Protein AF-A0A0S8HRB3-F1 (afdb_monomer_lite)

Sequence (88 a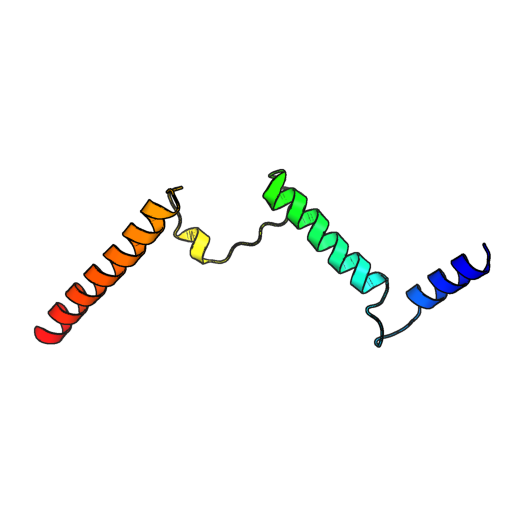a):
MTELFGMSFKMMTAGEDSASLWAQARQAAGTVRAMKGIYEGDLEEGILYAGQAVGGISDIPTVKELIERVVGEAEQTLVSLHSKVRKN

Radius of gyration: 24.99 Å; chains: 1; bounding box: 66×32×53 Å

Foldseek 3Di:
DVVVVVVLVCLCVDDDPDCRPVNVVVVVLLVVQCCCCPPVVDPPSHDDDDDPCVVVDDDDDDPVVVVVVVVVVVVVVVVVVVVVVVVD

pLDDT: mean 86.73, std 13.92, range [50.84, 98.69]

Secondary structure (DSSP, 8-state):
-HHHHHHHHHHHH--TTS--HHHHHHHHHHHHHHHIIIII--TTT------GGGGG------HHHHHHHHHHHHHHHHHHHHHHHHH-

Structure (mmCIF, N/CA/C/O backbone):
data_AF-A0A0S8HRB3-F1
#
_entry.id   AF-A0A0S8HRB3-F1
#
loop_
_atom_site.group_PDB
_atom_site.id
_atom_site.type_symbol
_atom_site.label_atom_id
_atom_site.label_alt_id
_atom_site.label_comp_id
_atom_site.label_asym_id
_atom_site.label_entity_id
_atom_site.label_seq_id
_atom_site.pdbx_PDB_ins_code
_atom_site.Cartn_x
_atom_site.Cartn_y
_atom_site.Cartn_z
_atom_site.occupancy
_atom_site.B_iso_or_equiv
_atom_site.auth_seq_id
_atom_site.auth_comp_id
_atom_site.auth_asym_id
_atom_site.auth_atom_id
_atom_site.pdbx_PDB_model_num
ATOM 1 N N . MET A 1 1 ? 43.572 -3.581 -22.807 1.00 58.59 1 MET A N 1
ATOM 2 C CA . MET A 1 1 ? 42.335 -4.138 -23.406 1.00 58.59 1 MET A CA 1
ATOM 3 C C . MET A 1 1 ? 42.175 -5.622 -23.062 1.00 58.59 1 MET A C 1
ATOM 5 O O . MET A 1 1 ? 41.110 -6.008 -22.608 1.00 58.59 1 MET A O 1
ATOM 9 N N . THR A 1 2 ? 43.240 -6.423 -23.162 1.00 68.25 2 THR A N 1
ATOM 10 C CA . THR A 1 2 ? 43.316 -7.834 -22.719 1.00 68.25 2 THR A CA 1
ATOM 11 C C . THR A 1 2 ? 43.069 -8.030 -21.217 1.00 68.25 2 THR A C 1
ATOM 13 O O . THR A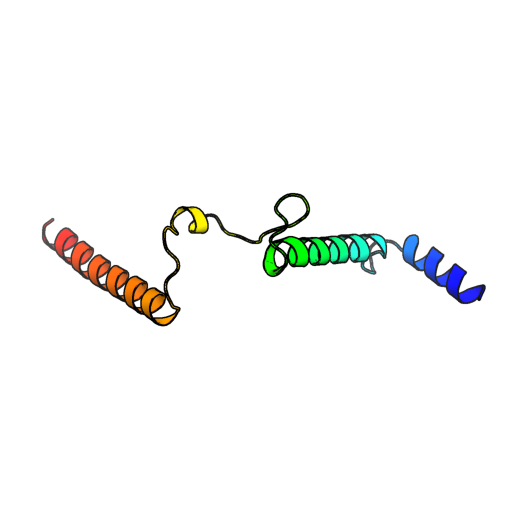 1 2 ? 42.295 -8.902 -20.839 1.00 68.25 2 THR A O 1
ATOM 16 N N . GLU A 1 3 ? 43.640 -7.170 -20.369 1.00 65.75 3 GLU A N 1
ATOM 17 C CA . GLU A 1 3 ? 43.441 -7.209 -18.906 1.00 65.75 3 GLU A CA 1
ATOM 18 C C . GLU A 1 3 ? 41.976 -7.005 -18.491 1.00 65.75 3 GLU A C 1
ATOM 20 O O . GLU A 1 3 ? 41.469 -7.682 -17.600 1.00 65.75 3 GLU A O 1
ATOM 25 N N . LEU A 1 4 ? 41.267 -6.108 -19.186 1.00 70.12 4 LEU A N 1
ATOM 26 C CA . LEU A 1 4 ? 39.854 -5.826 -18.929 1.00 70.12 4 LEU A CA 1
ATOM 27 C C . LEU A 1 4 ? 38.987 -7.049 -19.266 1.00 70.12 4 LEU A C 1
ATOM 29 O O . LEU A 1 4 ? 38.148 -7.452 -18.467 1.00 70.12 4 LEU A O 1
ATOM 33 N N . PHE A 1 5 ? 39.255 -7.684 -20.411 1.00 72.88 5 PHE A N 1
ATOM 34 C CA . PHE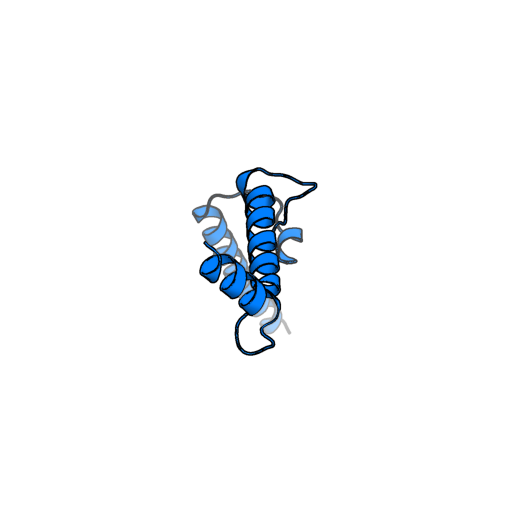 A 1 5 ? 38.592 -8.921 -20.828 1.00 72.88 5 PHE A CA 1
ATOM 35 C C . PHE A 1 5 ? 38.850 -10.081 -19.853 1.00 72.88 5 PHE A C 1
ATOM 37 O O . PHE A 1 5 ? 37.923 -10.807 -19.493 1.00 72.88 5 PHE A O 1
ATOM 44 N N . GLY A 1 6 ? 40.092 -10.236 -19.384 1.00 74.69 6 GLY A N 1
ATOM 45 C CA . GLY A 1 6 ? 40.458 -11.263 -18.407 1.00 74.69 6 GLY A CA 1
ATOM 46 C C . GLY A 1 6 ? 39.791 -11.058 -17.045 1.00 74.69 6 GLY A C 1
ATOM 47 O O . GLY A 1 6 ? 39.346 -12.022 -16.424 1.00 74.69 6 GLY A O 1
ATOM 48 N N . MET A 1 7 ? 39.665 -9.807 -16.597 1.00 67.06 7 MET A N 1
ATOM 49 C CA . MET A 1 7 ? 38.969 -9.457 -15.357 1.00 67.06 7 MET A CA 1
ATOM 50 C C . MET A 1 7 ? 37.460 -9.731 -15.450 1.00 67.06 7 MET A C 1
ATOM 52 O O . MET A 1 7 ? 36.900 -10.323 -14.529 1.00 67.06 7 MET A O 1
ATOM 56 N N . SER A 1 8 ? 36.814 -9.404 -16.576 1.00 66.31 8 SER A N 1
ATOM 57 C CA . SER A 1 8 ? 35.398 -9.727 -16.815 1.00 66.31 8 SER A CA 1
ATOM 58 C C . SER A 1 8 ? 35.128 -11.235 -16.839 1.00 66.31 8 SER A C 1
ATOM 60 O O . SER A 1 8 ? 34.147 -11.685 -16.249 1.00 66.31 8 SER A O 1
ATOM 62 N N . PHE A 1 9 ? 36.009 -12.031 -17.457 1.00 71.25 9 PHE A N 1
ATOM 63 C CA . PHE A 1 9 ? 35.892 -13.493 -17.442 1.00 71.25 9 PHE A CA 1
ATOM 64 C C . PHE A 1 9 ? 36.067 -14.057 -16.023 1.00 71.25 9 PHE A C 1
ATOM 66 O O . PHE A 1 9 ? 35.242 -14.849 -15.575 1.00 71.25 9 PHE A O 1
ATOM 73 N N . LYS A 1 10 ? 37.064 -13.574 -15.264 1.00 67.81 10 LYS A N 1
ATOM 74 C CA . LYS A 1 10 ? 37.278 -13.978 -13.863 1.00 67.81 10 LYS A CA 1
ATOM 75 C C . LYS A 1 10 ? 36.104 -13.618 -12.953 1.00 67.81 10 LYS A C 1
ATOM 77 O O . LYS A 1 10 ? 35.730 -14.437 -12.126 1.00 67.81 10 LYS A O 1
ATOM 82 N N . MET A 1 11 ? 35.497 -12.439 -13.108 1.00 68.12 11 MET A N 1
ATOM 83 C CA . MET A 1 11 ? 34.300 -12.046 -12.345 1.00 68.12 11 MET A CA 1
ATOM 84 C C . MET A 1 11 ? 33.071 -12.902 -12.684 1.00 68.12 11 MET A C 1
ATOM 86 O O . MET A 1 11 ? 32.222 -13.129 -11.825 1.00 68.12 11 MET A O 1
ATOM 90 N N . MET A 1 12 ? 32.967 -13.382 -13.926 1.00 67.12 12 MET A N 1
ATOM 91 C CA . MET A 1 12 ? 31.895 -14.281 -14.356 1.00 67.12 12 MET A CA 1
ATOM 92 C C . MET A 1 12 ? 32.050 -15.690 -13.764 1.00 67.12 12 MET A C 1
ATOM 94 O O . MET A 1 12 ? 31.046 -16.336 -13.470 1.00 67.12 12 MET A O 1
ATOM 98 N N . THR A 1 13 ? 33.293 -16.153 -13.581 1.00 69.75 13 THR A N 1
ATOM 99 C CA . THR A 1 13 ? 33.625 -17.494 -13.070 1.00 69.75 13 THR A CA 1
ATOM 100 C C . THR A 1 13 ? 33.955 -17.536 -11.573 1.00 69.75 13 THR A C 1
ATOM 102 O O . THR A 1 13 ? 34.154 -18.621 -11.034 1.00 69.75 13 THR A O 1
ATOM 105 N N . ALA A 1 14 ? 34.058 -16.389 -10.895 1.00 62.34 14 ALA A N 1
ATOM 106 C CA . ALA A 1 14 ? 34.321 -16.318 -9.459 1.00 62.34 14 ALA A CA 1
ATOM 107 C C . ALA A 1 14 ? 33.085 -16.789 -8.670 1.00 62.34 14 ALA A C 1
ATOM 109 O O . ALA A 1 14 ? 32.006 -16.202 -8.777 1.00 62.34 14 ALA A O 1
ATOM 110 N N . GLY A 1 15 ? 33.244 -17.880 -7.916 1.00 57.94 15 GLY A N 1
ATOM 111 C CA . GLY A 1 15 ? 32.219 -18.444 -7.035 1.00 57.94 15 GLY A CA 1
ATOM 112 C C . GLY A 1 15 ? 31.986 -17.637 -5.747 1.00 57.94 15 GLY A C 1
ATOM 113 O O . GLY A 1 15 ? 32.808 -16.804 -5.375 1.00 57.94 15 GLY A O 1
ATOM 114 N N . GLU A 1 16 ? 30.827 -17.923 -5.144 1.00 54.69 16 GLU A N 1
ATOM 115 C CA . GLU A 1 16 ? 30.194 -17.593 -3.842 1.00 54.69 16 GLU A CA 1
ATOM 116 C C . GLU A 1 16 ? 30.616 -16.396 -2.951 1.00 54.69 16 GLU A C 1
ATOM 118 O O . GLU A 1 16 ? 29.734 -15.876 -2.271 1.00 54.69 16 GLU A O 1
ATOM 123 N N . ASP A 1 17 ? 31.844 -15.870 -2.970 1.00 56.69 17 ASP A N 1
ATOM 124 C CA . ASP A 1 17 ? 32.287 -14.839 -1.998 1.00 56.69 17 ASP A CA 1
ATOM 125 C C . ASP A 1 17 ? 32.198 -13.388 -2.503 1.00 56.69 17 ASP A C 1
ATOM 127 O O . ASP A 1 17 ? 32.316 -12.425 -1.744 1.00 56.69 17 ASP A O 1
ATOM 131 N N . SER A 1 18 ? 31.938 -13.203 -3.794 1.00 55.28 18 SER A N 1
ATOM 132 C CA . SER A 1 18 ? 31.460 -11.932 -4.341 1.00 55.28 18 SER A CA 1
ATOM 133 C C . SER A 1 18 ? 30.091 -12.200 -4.935 1.00 55.28 18 SER A C 1
ATOM 135 O O . SER A 1 18 ? 29.879 -13.280 -5.487 1.00 55.28 18 SER A O 1
ATOM 137 N N . ALA A 1 19 ? 29.138 -11.267 -4.830 1.00 60.66 19 ALA A N 1
ATOM 138 C CA . ALA A 1 19 ? 27.891 -11.416 -5.569 1.00 60.66 19 ALA A CA 1
ATOM 139 C C . ALA A 1 19 ? 28.273 -11.612 -7.041 1.00 60.66 19 ALA A C 1
ATOM 141 O O . ALA A 1 19 ? 28.735 -10.665 -7.678 1.00 60.66 19 ALA A O 1
ATOM 142 N N . SER A 1 20 ? 28.168 -12.852 -7.541 1.00 74.88 20 SER A N 1
ATOM 143 C CA . SER A 1 20 ? 28.581 -13.216 -8.898 1.00 74.88 20 SER A CA 1
ATOM 144 C C . SER A 1 20 ? 28.039 -12.164 -9.856 1.00 74.88 20 SER A C 1
ATOM 146 O O . SER A 1 20 ? 26.926 -11.670 -9.648 1.00 74.88 20 SER A O 1
ATOM 148 N N . LEU A 1 21 ? 28.784 -11.805 -10.902 1.00 75.19 21 LEU A N 1
ATOM 149 C CA . LEU A 1 21 ? 28.304 -10.845 -11.902 1.00 75.19 21 LEU A CA 1
ATOM 150 C C . LEU A 1 21 ? 26.871 -11.183 -12.366 1.00 75.19 21 LEU A C 1
ATOM 152 O O . LEU A 1 21 ? 26.046 -10.296 -12.565 1.00 75.19 21 LEU A O 1
ATOM 156 N N . TRP A 1 22 ? 26.536 -12.475 -12.411 1.00 74.19 22 TRP A N 1
ATOM 157 C CA . TRP A 1 22 ? 25.188 -12.979 -12.664 1.00 74.19 22 TRP A CA 1
ATOM 158 C C . TRP A 1 22 ? 24.162 -12.666 -11.574 1.00 74.19 22 TRP A C 1
ATOM 160 O O . TRP A 1 22 ? 23.020 -12.336 -11.884 1.00 74.19 22 TRP A O 1
ATOM 170 N N . ALA A 1 23 ? 24.531 -12.776 -10.300 1.00 81.31 23 ALA A N 1
ATOM 171 C CA . ALA A 1 23 ? 23.664 -12.396 -9.190 1.00 81.31 23 ALA A CA 1
ATOM 172 C C . ALA A 1 23 ? 23.376 -10.888 -9.206 1.00 81.31 23 ALA A C 1
ATOM 174 O O . ALA A 1 23 ? 22.225 -10.491 -9.040 1.00 81.31 23 ALA A O 1
ATOM 175 N N . GLN A 1 24 ? 24.389 -10.066 -9.488 1.00 82.31 24 GLN A N 1
ATOM 176 C CA . GLN A 1 24 ? 24.227 -8.617 -9.634 1.00 82.31 24 GLN A CA 1
ATOM 177 C C . GLN A 1 24 ? 23.358 -8.265 -10.848 1.00 82.31 24 GLN A C 1
ATOM 179 O O . GLN A 1 24 ? 22.426 -7.474 -10.727 1.00 82.31 24 GLN A O 1
ATOM 184 N N . ALA A 1 25 ? 23.588 -8.912 -11.995 1.00 82.81 25 ALA A N 1
ATOM 185 C CA . ALA A 1 25 ? 22.761 -8.734 -13.187 1.00 82.81 25 ALA A CA 1
ATOM 186 C C . ALA A 1 25 ? 21.287 -9.103 -12.934 1.00 82.81 25 ALA A C 1
ATOM 188 O O . ALA A 1 25 ? 20.390 -8.377 -13.361 1.00 82.81 25 ALA A O 1
ATOM 189 N N . ARG A 1 26 ? 21.017 -10.188 -12.189 1.00 82.56 26 ARG A N 1
ATOM 190 C CA . ARG A 1 26 ? 19.648 -10.565 -11.793 1.00 82.56 26 ARG A CA 1
ATOM 191 C C . ARG A 1 26 ? 18.988 -9.517 -10.898 1.00 82.56 26 ARG A C 1
ATOM 193 O O . ARG A 1 26 ? 17.823 -9.198 -11.115 1.00 82.56 26 ARG A O 1
ATOM 200 N N . GLN A 1 27 ? 19.715 -8.967 -9.926 1.00 85.69 27 GLN A N 1
ATOM 201 C CA . GLN A 1 27 ? 19.192 -7.898 -9.069 1.00 85.69 27 GLN A CA 1
ATOM 202 C C . GLN A 1 27 ? 18.887 -6.630 -9.877 1.00 85.69 27 GLN A C 1
ATOM 204 O O . GLN A 1 27 ? 17.797 -6.074 -9.757 1.00 85.69 27 GLN A O 1
ATOM 209 N N . ALA A 1 28 ? 19.802 -6.226 -10.764 1.00 87.62 28 ALA A N 1
ATOM 210 C CA . ALA A 1 28 ? 19.611 -5.073 -11.640 1.00 87.62 28 ALA A CA 1
ATOM 211 C C . ALA A 1 28 ? 18.382 -5.233 -12.554 1.00 87.62 28 ALA A C 1
ATOM 213 O O . ALA A 1 28 ? 17.616 -4.285 -12.723 1.00 87.62 28 ALA A O 1
ATOM 214 N N . ALA A 1 29 ? 18.145 -6.437 -13.087 1.00 88.94 29 ALA A N 1
ATOM 215 C CA . ALA A 1 29 ? 16.952 -6.731 -13.881 1.00 88.94 29 ALA A CA 1
ATOM 216 C C . ALA A 1 29 ? 15.647 -6.549 -13.081 1.00 88.94 29 ALA A C 1
ATOM 218 O O . ALA A 1 29 ? 14.663 -6.046 -13.623 1.00 88.94 29 ALA A O 1
ATOM 219 N N . GLY A 1 30 ? 15.645 -6.902 -11.790 1.00 89.25 30 GLY A N 1
ATOM 220 C CA . GLY A 1 30 ? 14.514 -6.653 -10.891 1.00 89.25 30 GLY A CA 1
ATOM 221 C C . GLY A 1 30 ? 14.203 -5.162 -10.746 1.00 89.25 30 GLY A C 1
ATOM 222 O O . GLY A 1 30 ? 13.049 -4.757 -10.876 1.00 89.25 30 GLY A O 1
ATOM 223 N N . THR A 1 31 ? 15.233 -4.330 -10.569 1.00 90.81 31 THR A N 1
ATOM 224 C CA . THR A 1 31 ? 15.076 -2.870 -10.489 1.00 90.81 31 THR A CA 1
ATOM 225 C C . THR A 1 31 ? 14.513 -2.281 -11.780 1.00 90.81 31 THR A C 1
ATOM 227 O O . THR A 1 31 ? 13.592 -1.474 -11.717 1.00 90.81 31 THR A O 1
ATOM 230 N N . VAL A 1 32 ? 15.003 -2.702 -12.952 1.00 94.75 32 VAL A N 1
ATOM 231 C CA . VAL A 1 32 ? 14.487 -2.210 -14.246 1.00 94.75 32 VAL A CA 1
ATOM 232 C C . VAL A 1 32 ? 12.992 -2.497 -14.390 1.00 94.75 32 VAL A C 1
ATOM 234 O O . VAL A 1 32 ? 12.226 -1.613 -14.767 1.00 94.75 32 VAL A O 1
ATOM 237 N N . ARG A 1 33 ? 12.554 -3.711 -14.043 1.00 95.25 33 ARG A N 1
ATOM 238 C CA . ARG A 1 33 ? 11.130 -4.069 -14.094 1.00 95.25 33 ARG A CA 1
ATOM 239 C C . ARG A 1 33 ? 10.291 -3.317 -13.066 1.00 95.25 33 ARG A C 1
ATOM 241 O O . ARG A 1 33 ? 9.166 -2.933 -13.368 1.00 95.25 33 ARG A O 1
ATOM 248 N N . ALA A 1 34 ? 10.835 -3.057 -11.879 1.00 95.38 34 ALA A N 1
ATOM 249 C CA . ALA A 1 34 ? 10.160 -2.218 -10.895 1.00 95.38 34 ALA A CA 1
ATOM 250 C C . ALA A 1 34 ? 9.943 -0.789 -11.412 1.00 95.38 34 ALA A C 1
ATOM 252 O O . ALA A 1 34 ? 8.863 -0.234 -11.229 1.00 95.38 34 ALA A O 1
ATOM 253 N N . MET A 1 35 ? 10.931 -0.211 -12.106 1.00 95.44 35 MET A N 1
ATOM 254 C CA . MET A 1 35 ? 10.794 1.125 -12.695 1.00 95.44 35 MET A CA 1
ATOM 255 C C . MET A 1 35 ? 9.665 1.174 -13.728 1.00 95.44 35 MET A C 1
ATOM 257 O O . MET A 1 35 ? 8.813 2.059 -13.659 1.00 95.44 35 MET A O 1
ATOM 261 N N . LYS A 1 36 ? 9.611 0.178 -14.619 1.00 96.69 36 LYS A N 1
ATOM 262 C CA . LYS A 1 36 ? 8.540 0.038 -15.612 1.00 96.69 36 LYS A CA 1
ATOM 263 C C . LYS A 1 36 ? 7.154 -0.077 -14.974 1.00 96.69 36 LYS A C 1
ATOM 265 O O . LYS A 1 36 ? 6.227 0.613 -15.382 1.00 96.69 36 LYS A O 1
ATOM 270 N N . GLY A 1 37 ? 7.015 -0.904 -13.938 1.00 96.50 37 GLY A N 1
ATOM 271 C CA . GLY A 1 37 ? 5.737 -1.070 -13.244 1.00 96.50 37 GLY A CA 1
ATOM 272 C C . GLY A 1 37 ? 5.301 0.195 -12.498 1.00 96.50 37 GLY A C 1
ATOM 273 O O . GLY A 1 37 ? 4.182 0.663 -12.671 1.00 96.50 37 GLY A O 1
ATOM 274 N N . ILE A 1 38 ? 6.188 0.763 -11.675 1.00 95.44 38 ILE A N 1
ATOM 275 C CA . ILE A 1 38 ? 5.851 1.849 -10.737 1.00 95.44 38 ILE A CA 1
ATOM 276 C C . ILE A 1 38 ? 5.699 3.202 -11.439 1.00 95.44 38 ILE A C 1
ATOM 278 O O . ILE A 1 38 ? 4.806 3.969 -11.083 1.00 95.44 38 ILE A O 1
ATOM 282 N N . TYR A 1 39 ? 6.576 3.517 -12.395 1.00 95.81 39 TYR A N 1
ATOM 283 C CA . TYR A 1 39 ? 6.635 4.851 -13.001 1.00 95.81 39 TYR A CA 1
ATOM 284 C C . TYR A 1 39 ? 6.023 4.905 -14.397 1.00 95.81 39 TYR A C 1
ATOM 286 O O . TYR A 1 39 ? 5.438 5.924 -14.756 1.00 95.81 39 TYR A O 1
ATOM 294 N N . GLU A 1 40 ? 6.161 3.837 -15.184 1.00 96.44 40 GLU A N 1
ATOM 295 C CA . GLU A 1 40 ? 5.676 3.802 -16.572 1.00 96.44 40 GLU A CA 1
ATOM 296 C C . GLU A 1 40 ? 4.294 3.139 -16.691 1.00 96.44 40 GLU A C 1
ATOM 298 O O . GLU A 1 40 ? 3.621 3.314 -17.704 1.00 96.44 40 GLU A O 1
ATOM 303 N N . GLY A 1 41 ? 3.842 2.420 -15.657 1.00 95.62 41 GLY A N 1
ATOM 304 C CA . GLY A 1 41 ? 2.555 1.723 -15.658 1.00 95.62 41 GLY A CA 1
ATOM 305 C C . GLY A 1 41 ? 2.508 0.515 -16.600 1.00 95.62 41 GLY A C 1
ATOM 306 O O . GLY A 1 41 ? 1.429 0.133 -17.045 1.00 95.62 41 GLY A O 1
ATOM 307 N N . ASP A 1 42 ? 3.662 -0.076 -16.924 1.00 96.94 42 ASP A N 1
ATOM 308 C CA . ASP A 1 42 ? 3.771 -1.260 -17.782 1.00 96.94 42 ASP A CA 1
ATOM 309 C C . ASP A 1 42 ? 3.224 -2.496 -17.048 1.00 96.94 42 ASP A C 1
ATOM 311 O O . ASP A 1 42 ? 3.821 -2.977 -16.082 1.00 96.94 42 ASP A O 1
ATOM 315 N N . LEU A 1 43 ? 2.068 -2.993 -17.491 1.00 94.94 43 LEU A N 1
ATOM 316 C CA . LEU A 1 43 ? 1.382 -4.135 -16.878 1.00 94.94 43 LEU A CA 1
ATOM 317 C C . LEU A 1 43 ? 1.920 -5.495 -17.347 1.00 94.94 43 LEU A C 1
ATOM 319 O O . LEU A 1 43 ? 1.614 -6.505 -16.717 1.00 94.94 43 LEU A O 1
ATOM 323 N N . GLU A 1 44 ? 2.704 -5.528 -18.426 1.00 95.62 44 GLU A N 1
ATOM 324 C CA . GLU A 1 44 ? 3.178 -6.768 -19.049 1.00 95.62 44 GLU A CA 1
ATOM 325 C C . GLU A 1 44 ? 4.598 -7.115 -18.584 1.00 95.62 44 GLU A C 1
ATOM 327 O O . GLU A 1 44 ? 4.874 -8.244 -18.179 1.00 95.62 44 GLU A O 1
ATOM 332 N N . GLU A 1 45 ? 5.508 -6.135 -18.589 1.00 94.75 45 GLU A N 1
ATOM 333 C CA . GLU A 1 45 ? 6.919 -6.326 -18.213 1.00 94.75 45 GLU A CA 1
ATOM 334 C C . GLU A 1 45 ? 7.285 -5.678 -16.871 1.00 94.75 45 GLU A C 1
ATOM 336 O O . GLU A 1 45 ? 8.403 -5.863 -16.368 1.00 94.75 45 GLU A O 1
ATOM 341 N N . GLY A 1 46 ? 6.370 -4.896 -16.296 1.00 95.62 46 GLY A N 1
ATOM 342 C CA . GLY A 1 46 ? 6.561 -4.228 -15.020 1.00 95.62 46 GLY A CA 1
ATOM 343 C C . GLY A 1 46 ? 6.329 -5.143 -13.820 1.00 95.62 46 GLY A C 1
ATOM 344 O O . GLY A 1 46 ? 5.537 -6.081 -13.845 1.00 95.62 46 GLY A O 1
ATOM 345 N N . ILE A 1 47 ? 7.027 -4.846 -12.724 1.00 94.81 47 ILE A N 1
ATOM 346 C CA . ILE A 1 47 ? 6.793 -5.481 -11.423 1.00 94.81 47 ILE A CA 1
ATOM 347 C C . ILE A 1 47 ? 6.303 -4.413 -10.450 1.00 94.81 47 ILE A C 1
ATOM 349 O O . ILE A 1 47 ? 6.986 -3.418 -10.216 1.00 94.81 47 ILE A O 1
ATOM 353 N N . LEU A 1 48 ? 5.134 -4.644 -9.854 1.00 93.75 48 LEU A N 1
ATOM 354 C CA . LEU A 1 48 ? 4.584 -3.813 -8.786 1.00 93.75 48 LEU A CA 1
ATOM 355 C C . LEU A 1 48 ? 4.813 -4.477 -7.430 1.00 93.75 48 LEU A C 1
ATOM 357 O O . LEU A 1 48 ? 4.472 -5.641 -7.220 1.00 93.75 48 LEU A O 1
ATOM 361 N N . TYR A 1 49 ? 5.347 -3.711 -6.482 1.00 91.50 49 TYR A N 1
ATOM 362 C CA . TYR A 1 49 ? 5.458 -4.147 -5.096 1.00 91.50 49 TYR A CA 1
ATOM 363 C C . TYR A 1 49 ? 4.194 -3.750 -4.331 1.00 91.50 49 TYR A C 1
ATOM 365 O O . TYR A 1 49 ? 4.016 -2.589 -3.972 1.00 91.50 49 TYR A O 1
ATOM 373 N N . ALA A 1 50 ? 3.323 -4.722 -4.067 1.00 93.19 50 ALA A N 1
ATOM 374 C CA . ALA A 1 50 ? 2.126 -4.540 -3.254 1.00 93.19 50 ALA A CA 1
ATOM 375 C C . ALA A 1 50 ? 1.933 -5.725 -2.297 1.00 93.19 50 ALA A C 1
ATOM 377 O O . ALA A 1 50 ? 2.164 -6.881 -2.654 1.00 93.19 50 ALA A O 1
ATOM 378 N N . GLY A 1 51 ? 1.513 -5.435 -1.065 1.00 95.69 51 GLY A N 1
ATOM 379 C CA . GLY A 1 51 ? 1.086 -6.451 -0.102 1.00 95.69 51 GLY A CA 1
ATOM 380 C C . GLY A 1 51 ? -0.396 -6.795 -0.262 1.00 95.69 51 GLY A C 1
ATOM 381 O O . GLY A 1 51 ? -1.144 -6.071 -0.913 1.00 95.69 51 GLY A O 1
ATOM 382 N N . GLN A 1 52 ? -0.851 -7.856 0.409 1.00 97.50 52 GLN A N 1
ATOM 383 C CA . GLN A 1 52 ? -2.255 -8.305 0.362 1.00 97.50 52 GLN A CA 1
ATOM 384 C C . GLN A 1 52 ? -3.263 -7.238 0.824 1.00 97.50 52 GLN A C 1
ATOM 386 O O . GLN A 1 52 ? -4.416 -7.255 0.402 1.00 97.50 52 GLN A O 1
ATOM 391 N N . ALA A 1 53 ? -2.820 -6.268 1.633 1.00 95.44 53 ALA A N 1
ATOM 392 C CA . ALA A 1 53 ? -3.636 -5.135 2.069 1.00 95.44 53 ALA A CA 1
ATOM 393 C C . ALA A 1 53 ? -4.223 -4.315 0.903 1.00 95.44 53 ALA A C 1
ATOM 395 O O . ALA A 1 53 ? -5.252 -3.671 1.087 1.00 95.44 53 ALA 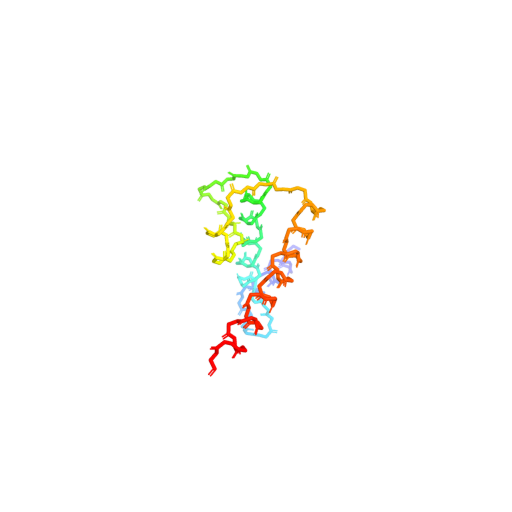A O 1
ATOM 396 N N . VAL A 1 54 ? -3.626 -4.380 -0.298 1.00 96.19 54 VAL A N 1
ATOM 397 C CA . VAL A 1 54 ? -4.144 -3.704 -1.498 1.00 96.19 54 VAL A CA 1
ATOM 398 C C . VAL A 1 54 ? -5.586 -4.103 -1.827 1.00 96.19 54 VAL A C 1
ATOM 400 O O . VAL A 1 54 ? -6.346 -3.270 -2.304 1.00 96.19 54 VAL A O 1
ATOM 403 N N . GLY A 1 55 ? -6.003 -5.333 -1.500 1.00 97.06 55 GLY A N 1
ATOM 404 C CA . GLY A 1 55 ? -7.373 -5.797 -1.742 1.00 97.06 55 GLY A CA 1
ATOM 405 C C . GLY A 1 55 ? -8.442 -5.065 -0.921 1.00 97.06 55 GLY A C 1
ATOM 406 O O . GLY A 1 55 ? -9.619 -5.148 -1.257 1.00 97.06 55 GLY A O 1
ATOM 407 N N . GLY A 1 56 ? -8.048 -4.353 0.141 1.00 95.88 56 GLY A N 1
ATOM 408 C CA . GLY A 1 56 ? -8.943 -3.518 0.945 1.00 95.88 56 GLY A CA 1
ATOM 409 C C . GLY A 1 56 ? -8.979 -2.044 0.527 1.00 95.88 56 GLY A C 1
ATOM 410 O O . GLY A 1 56 ? -9.707 -1.272 1.144 1.00 95.88 56 GLY A O 1
ATOM 411 N N . ILE A 1 57 ? -8.189 -1.632 -0.471 1.00 96.56 57 ILE A N 1
ATOM 412 C CA . ILE A 1 57 ? -8.115 -0.239 -0.927 1.00 96.56 57 ILE A CA 1
ATOM 413 C C . ILE A 1 57 ? -9.117 -0.039 -2.068 1.00 96.56 57 ILE A C 1
ATOM 415 O O . ILE A 1 57 ? -8.991 -0.656 -3.123 1.00 96.56 57 ILE A O 1
ATOM 419 N N . SER A 1 58 ? -10.103 0.836 -1.861 1.00 97.06 58 SER A N 1
ATOM 420 C CA . SER A 1 58 ? -11.168 1.130 -2.837 1.00 97.06 58 SER A CA 1
ATOM 421 C C . SER A 1 58 ? -11.230 2.596 -3.278 1.00 97.06 58 SER A C 1
ATOM 423 O O . SER A 1 58 ? -12.082 2.961 -4.084 1.00 97.06 58 SER A O 1
ATOM 425 N N . ASP A 1 59 ? -10.363 3.443 -2.734 1.00 97.62 59 ASP A N 1
ATOM 426 C CA . ASP A 1 59 ? -10.305 4.881 -2.971 1.00 97.62 59 ASP A CA 1
ATOM 427 C C . ASP A 1 59 ? -8.851 5.388 -2.987 1.00 97.62 59 ASP A C 1
ATOM 429 O O . ASP A 1 59 ? -7.918 4.674 -2.618 1.00 97.62 59 ASP A O 1
ATOM 433 N N . ILE A 1 60 ? -8.652 6.627 -3.451 1.00 97.88 60 ILE A N 1
ATOM 434 C CA . ILE A 1 60 ? -7.339 7.292 -3.505 1.00 97.88 60 ILE A CA 1
ATOM 435 C C . ILE A 1 60 ? -7.431 8.608 -2.714 1.00 97.88 60 ILE A C 1
ATOM 437 O O . ILE A 1 60 ? -7.625 9.670 -3.311 1.00 97.88 60 ILE A O 1
ATOM 441 N N . PRO A 1 61 ? -7.366 8.557 -1.373 1.00 97.75 61 PRO A N 1
ATOM 442 C CA . PRO A 1 61 ? -7.427 9.748 -0.532 1.00 97.75 61 PRO A CA 1
ATOM 443 C C . PRO A 1 61 ? -6.106 10.525 -0.556 1.00 97.75 61 PRO A C 1
ATOM 445 O O . PRO A 1 61 ? -5.042 9.999 -0.897 1.00 97.75 61 PRO A O 1
ATOM 448 N N . THR A 1 62 ? -6.141 11.773 -0.096 1.00 98.69 62 THR A N 1
ATOM 449 C CA . THR A 1 62 ? -4.915 12.462 0.316 1.00 98.69 62 THR A CA 1
ATOM 450 C C . THR A 1 62 ? -4.294 11.773 1.534 1.00 98.69 62 THR A C 1
ATOM 452 O O . THR A 1 62 ? -4.963 11.082 2.305 1.00 98.69 62 THR A O 1
ATOM 455 N N . VAL A 1 63 ? -3.001 12.019 1.773 1.00 98.50 63 VAL A N 1
ATOM 456 C CA . VAL A 1 63 ? -2.307 11.500 2.966 1.00 98.50 63 VAL A CA 1
ATOM 457 C C . VAL A 1 63 ? -3.014 11.928 4.258 1.00 98.50 63 VAL A C 1
ATOM 459 O O . VAL A 1 63 ? -3.135 11.128 5.182 1.00 98.50 63 VAL A O 1
ATOM 462 N N . LYS A 1 64 ? -3.520 13.167 4.321 1.00 98.62 64 LYS A N 1
ATOM 463 C CA . LYS A 1 64 ? -4.230 13.687 5.497 1.00 98.62 64 LYS A CA 1
ATOM 464 C C . LYS A 1 64 ? -5.517 12.904 5.762 1.00 98.62 64 LYS A C 1
ATOM 466 O O . LYS A 1 64 ? -5.705 12.417 6.872 1.00 98.62 64 LYS A O 1
ATOM 471 N N . GLU A 1 65 ? -6.361 12.755 4.744 1.00 98.62 65 GLU A N 1
ATOM 472 C CA . GLU A 1 65 ? -7.636 12.036 4.855 1.00 98.62 65 GLU A CA 1
ATOM 473 C C . GLU A 1 65 ? -7.423 10.568 5.230 1.00 98.62 65 GLU A C 1
ATOM 475 O O . GLU A 1 65 ? -8.141 10.046 6.079 1.00 98.62 65 GLU A O 1
ATOM 480 N N . LEU A 1 66 ? -6.407 9.915 4.653 1.00 98.19 66 LEU A N 1
ATOM 481 C CA . LEU A 1 66 ? -6.060 8.534 4.985 1.00 98.19 66 LEU A CA 1
ATOM 482 C C . LEU A 1 66 ? -5.722 8.380 6.471 1.00 98.19 66 LEU A C 1
ATOM 484 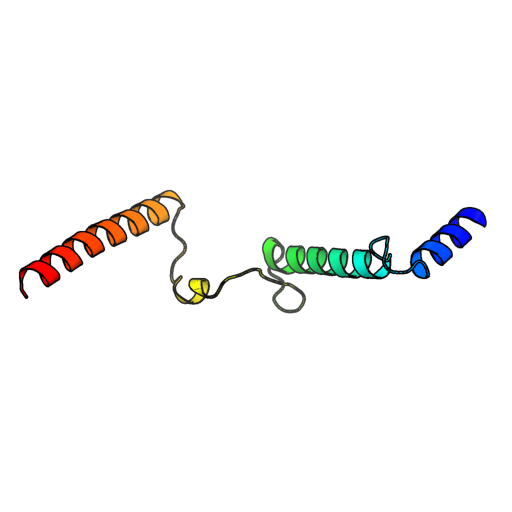O O . LEU A 1 66 ? -6.257 7.495 7.136 1.00 98.19 66 LEU A O 1
ATOM 488 N N . ILE A 1 67 ? -4.835 9.234 6.988 1.00 98.62 67 ILE A N 1
ATOM 489 C CA . ILE A 1 67 ? -4.387 9.157 8.382 1.00 98.62 67 ILE A CA 1
ATOM 490 C C . ILE A 1 67 ? -5.540 9.462 9.340 1.00 98.62 67 ILE A C 1
ATOM 492 O O . ILE A 1 67 ? -5.750 8.711 10.291 1.00 98.62 67 ILE A O 1
ATOM 496 N N . GLU A 1 68 ? -6.315 10.517 9.079 1.00 98.69 68 GLU A N 1
ATOM 497 C CA . GLU A 1 68 ? -7.473 10.879 9.907 1.00 98.69 68 GLU A CA 1
ATOM 498 C C . GLU A 1 68 ? -8.520 9.761 9.936 1.00 98.69 68 GLU A C 1
ATOM 500 O O . GLU A 1 68 ? -9.027 9.421 11.007 1.00 98.69 68 GLU A O 1
ATOM 505 N N . ARG A 1 69 ? -8.794 9.139 8.783 1.00 98.31 69 ARG A N 1
ATOM 506 C CA . ARG A 1 69 ? -9.720 8.008 8.676 1.00 98.31 69 ARG A CA 1
ATOM 507 C C . ARG A 1 69 ? -9.239 6.798 9.474 1.00 98.31 69 ARG A C 1
ATOM 509 O O . ARG A 1 69 ? -9.993 6.293 10.298 1.00 98.31 69 ARG A O 1
ATOM 516 N N . VAL A 1 70 ? -7.993 6.361 9.276 1.00 98.00 70 VAL A N 1
ATOM 517 C CA . VAL A 1 70 ? -7.439 5.176 9.958 1.00 98.00 70 VAL A CA 1
ATOM 518 C C . VAL A 1 70 ? -7.423 5.359 11.478 1.00 98.00 70 VAL A C 1
ATOM 520 O O . VAL A 1 70 ? -7.811 4.450 12.212 1.00 98.00 70 VAL A O 1
ATOM 523 N N . VAL A 1 71 ? -7.005 6.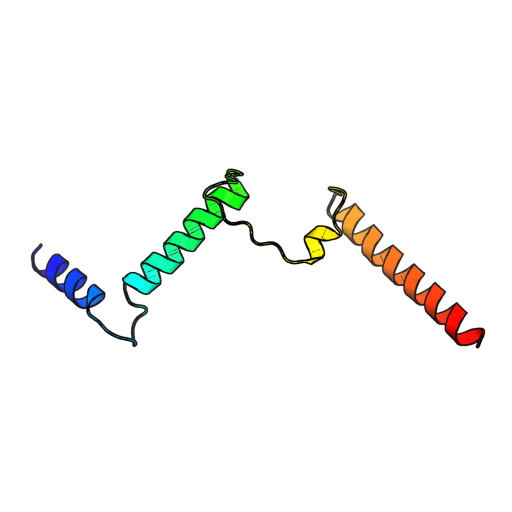532 11.965 1.00 98.62 71 VAL A N 1
ATOM 524 C CA . VAL A 1 71 ? -6.993 6.822 13.408 1.00 98.62 71 VAL A CA 1
ATOM 525 C C . VAL A 1 71 ? -8.417 6.854 13.967 1.00 98.62 71 VAL A C 1
ATOM 527 O O . VAL A 1 71 ? -8.687 6.195 14.971 1.00 98.62 71 VAL A O 1
ATOM 530 N N . GLY A 1 72 ? -9.346 7.540 13.294 1.00 98.69 72 GLY A N 1
ATOM 531 C CA . GLY A 1 72 ? -10.746 7.600 13.720 1.00 98.69 72 GLY A CA 1
ATOM 532 C C . GLY A 1 72 ? -11.431 6.227 13.751 1.00 98.69 72 GLY A C 1
ATOM 533 O O . GLY A 1 72 ? -12.129 5.905 14.713 1.00 98.69 72 GLY A O 1
ATOM 534 N N . GLU A 1 73 ? -11.202 5.379 12.744 1.00 98.06 73 GLU A N 1
ATOM 535 C CA . GLU A 1 73 ? -11.705 3.997 12.703 1.00 98.06 73 GLU A CA 1
ATOM 536 C C . GLU A 1 73 ? -11.147 3.151 13.861 1.00 98.06 73 GLU A C 1
ATOM 538 O O . GLU A 1 73 ? -11.880 2.371 14.484 1.00 98.06 73 GLU A O 1
ATOM 543 N N . ALA A 1 74 ? -9.866 3.325 14.202 1.00 98.44 74 ALA A N 1
ATOM 544 C CA . ALA A 1 74 ? -9.243 2.636 15.328 1.00 98.44 74 ALA A CA 1
ATOM 545 C C . ALA A 1 74 ? -9.859 3.059 16.675 1.00 98.44 74 ALA A C 1
ATOM 547 O O . ALA A 1 74 ? -10.222 2.201 17.484 1.00 98.44 74 ALA A O 1
ATOM 548 N N . GLU A 1 75 ? -10.048 4.361 16.906 1.00 98.38 75 GLU A N 1
ATOM 549 C CA . GLU A 1 75 ? -10.692 4.887 18.118 1.00 98.38 75 GLU A CA 1
ATOM 550 C C . GLU A 1 75 ? -12.130 4.371 18.272 1.00 98.38 75 GLU A C 1
ATOM 552 O O . GLU A 1 75 ? -12.513 3.870 19.335 1.00 98.38 75 GLU A O 1
ATOM 557 N N . GLN A 1 76 ? -12.918 4.408 17.193 1.00 98.31 76 GLN A N 1
ATOM 558 C CA . GLN A 1 76 ? -14.279 3.863 17.176 1.00 98.31 76 GLN A CA 1
ATOM 559 C C . GLN A 1 76 ? -14.297 2.360 17.475 1.00 98.31 76 GLN A C 1
ATOM 561 O O . GLN A 1 76 ? -15.163 1.872 18.211 1.00 98.31 76 GLN A O 1
ATOM 566 N N . THR A 1 77 ? -13.319 1.622 16.948 1.00 97.94 77 THR A N 1
ATOM 567 C CA . THR A 1 77 ? -13.164 0.187 17.205 1.00 97.94 77 THR A CA 1
ATOM 568 C C . THR A 1 77 ? -12.892 -0.082 18.685 1.00 97.94 77 THR A C 1
ATOM 570 O O . THR A 1 77 ? -13.538 -0.955 19.270 1.00 97.94 77 THR A O 1
ATOM 573 N N . LEU A 1 78 ? -12.014 0.695 19.326 1.00 97.31 78 LEU A N 1
ATOM 574 C CA . LEU A 1 78 ? -11.730 0.572 20.761 1.00 97.31 78 LEU A CA 1
ATOM 575 C C . LEU A 1 78 ? -12.976 0.827 21.618 1.00 97.31 78 LEU A C 1
ATOM 577 O O . LEU A 1 78 ? -13.275 0.039 22.520 1.00 97.31 78 LEU A O 1
ATOM 581 N N . VAL A 1 79 ? -13.747 1.874 21.306 1.00 97.00 79 VAL A N 1
ATOM 582 C CA . VAL A 1 79 ? -15.014 2.177 21.996 1.00 97.00 79 VAL A CA 1
ATOM 583 C C . VAL A 1 79 ? -16.016 1.029 21.833 1.00 97.00 79 VAL A C 1
ATOM 585 O O . VAL A 1 79 ? -16.613 0.567 22.812 1.00 97.00 79 VAL A O 1
ATOM 588 N N . SER A 1 80 ? -16.171 0.526 20.605 1.00 96.62 80 SER A N 1
ATOM 589 C CA . SER A 1 80 ? -17.061 -0.594 20.285 1.00 96.62 80 SER A CA 1
ATOM 590 C C . SER A 1 80 ? -16.693 -1.850 21.077 1.00 96.62 80 SER A C 1
ATOM 592 O O . SER A 1 80 ? -17.557 -2.439 21.732 1.00 96.62 80 SER A O 1
ATOM 594 N N . LEU A 1 81 ? -15.412 -2.226 21.094 1.00 96.56 81 LEU A N 1
ATOM 595 C CA . LEU A 1 81 ? -14.918 -3.389 21.832 1.00 96.56 81 LEU A CA 1
ATOM 596 C C . LEU A 1 81 ? -15.126 -3.243 23.341 1.00 96.56 81 LEU A C 1
ATOM 598 O O . LEU A 1 81 ? -15.650 -4.162 23.969 1.00 96.56 81 LEU A O 1
ATOM 602 N N . HIS A 1 82 ? -14.808 -2.079 23.914 1.00 94.06 82 HIS A N 1
ATOM 603 C CA . HIS A 1 82 ? -15.017 -1.825 25.340 1.00 94.06 82 HIS A CA 1
ATOM 604 C C . HIS A 1 82 ? -16.494 -1.982 25.739 1.00 94.06 82 HIS A C 1
ATOM 606 O O . HIS A 1 82 ? -16.814 -2.610 26.750 1.00 94.06 82 HIS A O 1
ATOM 612 N N . SER A 1 83 ? -17.413 -1.475 24.908 1.00 91.44 83 SER A N 1
ATOM 613 C CA . SER A 1 83 ? -18.854 -1.591 25.154 1.00 91.44 83 SER A CA 1
ATOM 614 C C . SER A 1 83 ? -19.372 -3.034 25.089 1.00 91.44 83 SER A C 1
ATOM 616 O O . SER A 1 83 ? -20.287 -3.387 25.832 1.00 91.44 83 SER A O 1
ATOM 618 N N . LYS A 1 84 ? -18.788 -3.873 24.222 1.00 91.75 84 LYS A N 1
ATOM 619 C CA . LYS A 1 84 ? -19.151 -5.290 24.073 1.00 91.75 84 LYS A CA 1
ATOM 620 C C . LYS A 1 84 ? -18.633 -6.125 25.238 1.00 91.75 84 LYS A C 1
ATOM 622 O O . LYS A 1 84 ? -19.368 -6.964 25.738 1.00 91.75 84 LYS A O 1
ATOM 627 N N . VAL A 1 85 ? -17.411 -5.855 25.699 1.00 90.75 85 VAL A N 1
ATOM 628 C CA . VAL A 1 85 ? -16.823 -6.543 26.859 1.00 90.75 85 VAL A CA 1
ATOM 629 C C . VAL A 1 85 ? -17.618 -6.260 28.132 1.00 90.75 85 VAL A C 1
ATOM 631 O O . VAL A 1 85 ? -17.867 -7.179 28.892 1.00 90.75 85 VAL A O 1
ATOM 634 N N . ARG A 1 86 ? -18.068 -5.018 28.355 1.00 78.31 86 ARG A N 1
ATOM 635 C CA . ARG A 1 86 ? -18.816 -4.636 29.568 1.00 78.31 86 ARG A CA 1
ATOM 636 C C . ARG A 1 86 ? -20.265 -5.154 29.614 1.00 78.31 86 ARG A C 1
ATOM 638 O O . ARG A 1 86 ? -20.893 -5.100 30.666 1.00 78.31 86 ARG A O 1
ATOM 645 N N . LYS A 1 87 ? -20.825 -5.561 28.470 1.00 69.31 87 LYS A N 1
ATOM 646 C CA . LYS A 1 87 ? -22.196 -6.094 28.365 1.00 69.31 87 LYS A CA 1
ATOM 647 C C . LYS A 1 87 ? -22.282 -7.610 28.590 1.00 69.31 87 LYS A C 1
ATOM 649 O O . LYS A 1 87 ? -23.398 -8.100 28.741 1.00 69.31 87 LYS A O 1
ATOM 654 N N . ASN A 1 88 ? -21.145 -8.307 28.601 1.00 50.84 88 ASN A N 1
ATOM 655 C CA . ASN A 1 88 ? -21.014 -9.707 29.013 1.00 50.84 88 ASN A CA 1
ATOM 656 C C . ASN A 1 88 ? -20.546 -9.790 30.467 1.00 50.84 88 ASN A C 1
ATOM 658 O O . ASN A 1 88 ? -20.837 -10.828 31.095 1.00 50.84 88 ASN A O 1
#